Protein AF-A0A7S2GP69-F1 (afdb_monomer_lite)

Secondary structure (DSSP, 8-state):
-HHHHHHHHHHHHTT--EEEEEEEEEE---SS----HHHHTT--EEEEEEEEEEE-TTT--EEEEEEEHHHHHHHHHHHHHHHHHHHHH-PPPPSSSTT-TT----------B-----HHHHTT--EEEEEEEE-TTS-EEEEEEEEE-------S-SGGGTTSPPPPB--

Organism: NCBI:txid156173

Structure (mmCIF, N/CA/C/O backbone):
data_AF-A0A7S2GP69-F1
#
_entry.id   AF-A0A7S2GP69-F1
#
loop_
_atom_site.group_PDB
_atom_site.id
_atom_site.type_symbol
_atom_site.label_atom_id
_atom_site.label_alt_id
_atom_site.label_comp_id
_atom_site.label_asym_id
_atom_site.label_entity_id
_atom_site.label_seq_id
_atom_site.pdbx_PDB_ins_code
_atom_site.Cartn_x
_atom_site.Cartn_y
_atom_site.Cartn_z
_atom_site.occupancy
_atom_site.B_iso_or_equiv
_atom_site.auth_seq_id
_atom_site.auth_comp_id
_atom_site.auth_asym_id
_atom_site.auth_atom_id
_atom_site.pdbx_PDB_model_num
ATOM 1 N N . MET A 1 1 ? -2.781 10.794 -12.496 1.00 66.88 1 MET A N 1
ATOM 2 C CA . MET A 1 1 ? -1.532 10.177 -11.996 1.00 66.88 1 MET A CA 1
ATOM 3 C C . MET A 1 1 ? -0.609 9.792 -13.156 1.00 66.88 1 MET A C 1
ATOM 5 O O . MET A 1 1 ? -0.638 8.644 -13.587 1.00 66.88 1 MET A O 1
ATOM 9 N N . PRO A 1 2 ? 0.167 10.740 -13.709 1.00 86.56 2 PRO A N 1
ATOM 10 C CA . PRO A 1 2 ? 1.059 10.492 -14.850 1.00 86.56 2 PRO A CA 1
ATOM 11 C C . PRO A 1 2 ? 2.188 9.497 -14.533 1.00 86.56 2 PRO A C 1
ATOM 13 O O . PRO A 1 2 ? 2.445 8.612 -15.341 1.00 86.56 2 PRO A O 1
ATOM 16 N N . LEU A 1 3 ? 2.774 9.555 -13.332 1.00 89.75 3 LEU A N 1
ATOM 17 C CA . LEU A 1 3 ? 3.883 8.671 -12.943 1.00 89.75 3 LEU A CA 1
ATOM 18 C C . LEU A 1 3 ? 3.489 7.193 -12.839 1.00 89.75 3 LEU A C 1
ATOM 20 O O . LEU A 1 3 ? 4.293 6.320 -13.129 1.00 89.75 3 LEU A O 1
ATOM 24 N N . ILE A 1 4 ? 2.238 6.896 -12.470 1.00 91.75 4 ILE A N 1
ATOM 25 C CA . ILE A 1 4 ? 1.726 5.517 -12.467 1.00 91.75 4 ILE A CA 1
ATOM 26 C C . ILE A 1 4 ? 1.677 4.969 -13.897 1.00 91.75 4 ILE A C 1
ATOM 28 O O . ILE A 1 4 ? 2.069 3.831 -14.142 1.00 91.75 4 ILE A O 1
ATOM 32 N N . ARG A 1 5 ? 1.229 5.786 -14.862 1.00 92.44 5 ARG A N 1
ATOM 33 C CA . ARG A 1 5 ? 1.210 5.388 -16.279 1.00 92.44 5 ARG A CA 1
ATOM 34 C C . ARG A 1 5 ? 2.621 5.151 -16.803 1.00 92.44 5 ARG A C 1
ATOM 36 O O . ARG A 1 5 ? 2.838 4.164 -17.494 1.00 92.44 5 ARG A O 1
ATOM 43 N N . GLU A 1 6 ? 3.557 6.019 -16.440 1.00 93.06 6 GLU A N 1
ATOM 44 C CA . GLU A 1 6 ? 4.970 5.886 -16.792 1.00 93.06 6 GLU A CA 1
ATOM 45 C C . GLU A 1 6 ? 5.580 4.600 -16.212 1.00 93.06 6 GLU A C 1
ATOM 47 O O . GLU A 1 6 ? 6.149 3.800 -16.949 1.00 93.06 6 GLU A O 1
ATOM 52 N N . ALA A 1 7 ? 5.384 4.344 -14.915 1.00 92.50 7 ALA A N 1
ATOM 53 C CA . ALA A 1 7 ? 5.858 3.129 -14.253 1.00 92.50 7 ALA A CA 1
ATOM 54 C C . ALA A 1 7 ? 5.289 1.854 -14.897 1.00 92.50 7 ALA A C 1
ATOM 56 O O . ALA A 1 7 ? 6.026 0.897 -15.122 1.00 92.50 7 ALA A O 1
ATOM 57 N N . ASN A 1 8 ? 4.002 1.861 -15.262 1.00 93.50 8 ASN A N 1
ATOM 58 C CA . ASN A 1 8 ? 3.358 0.749 -15.966 1.00 93.50 8 ASN A CA 1
ATOM 59 C C . ASN A 1 8 ? 3.914 0.541 -17.381 1.00 93.50 8 ASN A C 1
ATOM 61 O O . ASN A 1 8 ? 4.082 -0.597 -17.814 1.00 93.50 8 ASN A O 1
ATOM 65 N N . GLN A 1 9 ? 4.221 1.620 -18.106 1.00 92.56 9 GLN A N 1
ATOM 66 C CA . GLN A 1 9 ? 4.854 1.528 -19.423 1.00 92.56 9 GLN A CA 1
ATOM 67 C C . GLN A 1 9 ? 6.264 0.939 -19.323 1.00 92.56 9 GLN A C 1
ATOM 69 O O . GLN A 1 9 ? 6.579 0.014 -20.069 1.00 92.56 9 GLN A O 1
ATOM 74 N N . MET A 1 10 ? 7.075 1.406 -18.368 1.00 91.62 10 MET A N 1
ATOM 75 C CA . MET A 1 10 ? 8.412 0.854 -18.118 1.00 91.62 10 MET A CA 1
ATOM 76 C C . MET A 1 10 ? 8.342 -0.625 -17.724 1.00 91.62 10 MET A C 1
ATOM 78 O O . MET A 1 10 ? 9.082 -1.436 -18.277 1.00 91.62 10 MET A O 1
ATOM 82 N N . ALA A 1 11 ? 7.415 -0.998 -16.833 1.00 90.62 11 ALA A N 1
ATOM 83 C CA . ALA A 1 11 ? 7.193 -2.392 -16.450 1.00 90.62 11 ALA A CA 1
ATOM 84 C C . ALA A 1 11 ? 6.851 -3.262 -17.667 1.00 90.62 11 ALA A C 1
ATOM 86 O O . ALA A 1 11 ? 7.468 -4.305 -17.871 1.00 90.62 11 ALA A O 1
ATOM 87 N N . SER A 1 12 ? 5.927 -2.801 -18.517 1.00 90.38 12 SER A N 1
ATOM 88 C CA . SER A 1 12 ? 5.532 -3.520 -19.729 1.00 90.38 12 SER A CA 1
ATOM 89 C C . SER A 1 12 ? 6.682 -3.679 -20.724 1.00 90.38 12 SER A C 1
ATOM 91 O O . SER A 1 12 ? 6.786 -4.729 -21.352 1.00 90.38 12 SER A O 1
ATOM 93 N N . GLN A 1 13 ? 7.528 -2.661 -20.892 1.00 89.50 13 GLN A N 1
ATOM 94 C CA . GLN A 1 13 ? 8.663 -2.705 -21.820 1.00 89.50 13 GLN A CA 1
ATOM 95 C C . GLN A 1 13 ? 9.778 -3.628 -21.323 1.00 89.50 13 GLN A C 1
ATOM 97 O O . GLN A 1 13 ? 10.338 -4.389 -22.103 1.00 89.50 13 GLN A O 1
ATOM 102 N N . LEU A 1 14 ? 10.033 -3.629 -20.015 1.00 86.62 14 LEU A N 1
ATOM 103 C CA . LEU A 1 14 ? 11.008 -4.508 -19.364 1.00 86.62 14 LEU A CA 1
ATOM 104 C C . LEU A 1 14 ? 10.482 -5.939 -19.144 1.00 86.62 14 LEU A C 1
ATOM 106 O O . LEU A 1 14 ? 11.132 -6.738 -18.469 1.00 86.6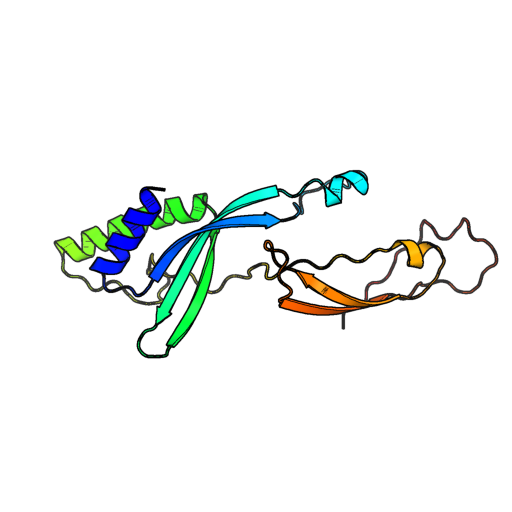2 14 LEU A O 1
ATOM 110 N N . GLY A 1 15 ? 9.293 -6.266 -19.665 1.00 85.38 15 GLY A N 1
ATOM 111 C CA . GLY A 1 15 ? 8.675 -7.586 -19.522 1.00 85.38 15 GLY A CA 1
ATOM 112 C C . GLY A 1 15 ? 8.312 -7.945 -18.078 1.00 85.38 15 GLY A C 1
ATOM 113 O O . GLY A 1 15 ? 8.202 -9.123 -17.738 1.00 85.38 15 GLY A O 1
ATOM 114 N N . ARG A 1 16 ? 8.143 -6.949 -17.202 1.00 85.12 16 ARG A N 1
ATOM 115 C CA . ARG A 1 16 ? 7.792 -7.150 -15.796 1.00 85.12 16 ARG A CA 1
ATOM 116 C C . ARG A 1 16 ? 6.284 -7.273 -15.647 1.00 85.12 16 ARG A C 1
ATOM 118 O O . ARG A 1 16 ? 5.526 -6.397 -16.049 1.00 85.12 16 ARG A O 1
ATOM 125 N N . SER A 1 17 ? 5.840 -8.353 -15.013 1.00 85.81 17 SER A N 1
ATOM 126 C CA . SER A 1 17 ? 4.417 -8.631 -14.777 1.00 85.81 17 SER A CA 1
ATOM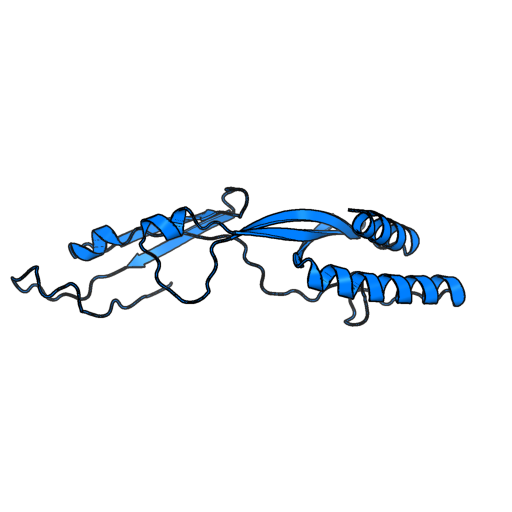 127 C C . SER A 1 17 ? 3.866 -7.894 -13.545 1.00 85.81 17 SER A C 1
ATOM 129 O O . SER A 1 17 ? 3.184 -8.491 -12.712 1.00 85.81 17 SER A O 1
ATOM 131 N N . VAL A 1 18 ? 4.207 -6.608 -13.404 1.00 89.38 18 VAL A N 1
ATOM 132 C CA . VAL A 1 18 ? 3.780 -5.740 -12.296 1.00 89.38 18 VAL A CA 1
ATOM 133 C C . VAL A 1 18 ? 2.939 -4.589 -12.839 1.00 89.38 18 VAL A C 1
ATOM 135 O O . VAL A 1 18 ? 3.347 -3.920 -13.786 1.00 89.38 18 VAL A O 1
ATOM 138 N N . THR A 1 19 ? 1.787 -4.336 -12.221 1.00 91.62 19 THR A N 1
ATOM 139 C CA . THR A 1 19 ? 0.916 -3.193 -12.515 1.00 91.62 19 THR A CA 1
ATOM 140 C C . THR A 1 19 ? 0.735 -2.318 -11.277 1.00 91.62 19 THR A C 1
ATOM 142 O O . THR A 1 19 ? 0.544 -2.805 -10.167 1.00 91.62 19 THR A O 1
ATOM 145 N N . PHE A 1 20 ? 0.791 -1.005 -11.462 1.00 93.06 20 PHE A N 1
ATOM 146 C CA . PHE A 1 20 ? 0.623 0.000 -10.421 1.00 93.06 20 PHE A CA 1
ATOM 147 C C . PHE A 1 20 ? -0.736 0.690 -10.559 1.00 93.06 20 PHE A C 1
ATOM 149 O O . PHE A 1 20 ? -1.121 1.115 -11.653 1.00 93.06 20 PHE A O 1
ATOM 156 N N . GLU A 1 21 ? -1.437 0.843 -9.438 1.00 92.75 21 GLU A N 1
ATOM 157 C CA . GLU A 1 21 ? -2.756 1.470 -9.339 1.00 92.75 21 GLU A CA 1
ATOM 158 C C . GLU A 1 21 ? -2.813 2.419 -8.131 1.00 92.75 21 GLU A C 1
ATOM 160 O O . GLU A 1 21 ? -2.260 2.107 -7.076 1.00 92.75 21 GLU A O 1
ATOM 165 N N . PRO A 1 22 ? -3.480 3.582 -8.230 1.00 91.19 22 PRO A N 1
ATOM 166 C CA . PRO A 1 22 ? -3.707 4.428 -7.065 1.00 91.19 22 PRO A CA 1
ATOM 167 C C . PRO A 1 22 ? -4.742 3.778 -6.136 1.00 91.19 22 PRO A C 1
ATOM 169 O O . PRO A 1 22 ? -5.793 3.324 -6.588 1.00 91.19 22 PRO A O 1
ATOM 172 N N . ALA A 1 23 ? -4.471 3.776 -4.835 1.00 88.38 23 ALA A N 1
ATOM 173 C CA . ALA A 1 23 ? -5.377 3.273 -3.813 1.00 88.38 23 ALA A CA 1
ATOM 174 C C . ALA A 1 23 ? -5.475 4.268 -2.654 1.00 88.38 23 ALA A C 1
ATOM 176 O O . ALA A 1 23 ? -4.467 4.776 -2.173 1.00 88.38 23 ALA A O 1
ATOM 177 N N . LEU A 1 24 ? -6.694 4.538 -2.195 1.00 86.31 24 LEU A N 1
ATOM 178 C CA . LEU A 1 24 ? -6.920 5.314 -0.979 1.00 86.31 24 LEU A CA 1
ATOM 179 C C . LEU A 1 24 ? -6.980 4.348 0.197 1.00 86.31 24 LEU A C 1
ATOM 181 O O . LEU A 1 24 ? -7.810 3.439 0.199 1.00 86.31 24 LEU A O 1
ATOM 185 N N . VAL A 1 25 ? -6.095 4.534 1.169 1.00 83.38 25 VAL A N 1
ATOM 186 C CA . VAL A 1 25 ? -6.044 3.720 2.382 1.00 83.38 25 VAL A CA 1
ATOM 187 C C . VAL A 1 25 ? -6.466 4.595 3.548 1.00 83.38 25 VAL A C 1
ATOM 189 O O . VAL A 1 25 ? -5.815 5.586 3.873 1.00 83.38 25 VAL A O 1
ATOM 192 N N . THR A 1 26 ? -7.585 4.234 4.166 1.00 78.69 26 THR A N 1
ATOM 193 C CA . THR A 1 26 ? -8.077 4.888 5.375 1.00 78.69 26 THR A CA 1
ATOM 194 C C . THR A 1 26 ? -7.584 4.141 6.598 1.00 78.69 26 THR A C 1
ATOM 196 O O . THR A 1 26 ? -7.844 2.943 6.724 1.00 78.69 26 THR A O 1
ATOM 199 N N . HIS A 1 27 ? -6.923 4.835 7.514 1.00 72.94 27 HIS A N 1
ATOM 200 C CA . HIS A 1 27 ? -6.510 4.256 8.786 1.00 72.94 27 HIS A CA 1
ATOM 201 C C . HIS A 1 27 ? -6.666 5.268 9.924 1.00 72.94 27 HIS A C 1
ATOM 203 O O . HIS A 1 27 ? -6.827 6.469 9.699 1.00 72.94 27 HIS A O 1
ATOM 209 N N . ILE A 1 28 ? -6.664 4.760 11.156 1.00 68.81 28 ILE A N 1
ATOM 210 C CA . ILE A 1 28 ? -6.682 5.601 12.353 1.00 68.81 28 ILE A CA 1
ATOM 211 C C . ILE A 1 28 ? -5.225 5.869 12.756 1.00 68.81 28 ILE A C 1
ATOM 213 O O . ILE A 1 28 ? -4.477 4.903 12.948 1.00 68.81 28 ILE A O 1
ATOM 217 N N . PRO A 1 29 ? -4.795 7.139 12.858 1.00 63.12 29 PRO A N 1
ATOM 218 C CA . PRO A 1 29 ? -3.430 7.489 13.235 1.00 63.12 29 PRO A CA 1
ATOM 219 C C . PRO A 1 29 ? -3.083 6.944 14.623 1.00 63.12 29 PRO A C 1
ATOM 221 O O . PRO A 1 29 ? -3.840 7.101 15.577 1.00 63.12 29 PRO A O 1
ATOM 224 N N . GLN A 1 30 ? -1.903 6.335 14.750 1.00 60.81 30 GLN A N 1
ATOM 225 C CA . GLN A 1 30 ? -1.382 5.828 16.030 1.00 60.81 30 GLN A CA 1
ATOM 226 C C . GLN A 1 30 ? -0.628 6.902 16.838 1.00 60.81 30 GLN A C 1
ATOM 228 O O . GLN A 1 30 ? -0.135 6.640 17.936 1.00 60.81 30 GLN A O 1
ATOM 233 N N . THR A 1 31 ? -0.489 8.115 16.298 1.00 53.53 31 THR A N 1
ATOM 234 C CA . THR A 1 31 ? 0.315 9.186 16.892 1.00 53.53 31 THR A CA 1
ATOM 235 C C . THR A 1 31 ? -0.410 9.895 18.037 1.00 53.53 31 THR A C 1
ATOM 237 O O . THR A 1 31 ? -1.199 10.805 17.822 1.00 53.53 31 THR A O 1
ATOM 240 N N . MET A 1 32 ? -0.050 9.470 19.252 1.00 48.09 32 MET A N 1
ATOM 241 C CA . MET A 1 32 ? 0.221 10.265 20.462 1.00 48.09 32 MET A CA 1
ATOM 242 C C . MET A 1 32 ? -0.762 11.390 20.814 1.00 48.09 32 MET A C 1
ATOM 244 O O . MET A 1 32 ? -0.541 12.569 20.553 1.00 48.09 32 MET A O 1
ATOM 248 N N . GLY A 1 33 ? -1.786 10.987 21.551 1.00 49.47 33 GLY A N 1
ATOM 249 C CA . GLY A 1 33 ? -2.770 11.813 22.236 1.00 49.47 33 GLY A CA 1
ATOM 250 C C . GLY A 1 33 ? -4.031 10.973 22.326 1.00 49.47 33 GLY A C 1
ATOM 251 O O . GLY A 1 33 ? -4.373 10.321 21.350 1.00 49.47 33 GLY A O 1
ATOM 252 N N . ILE A 1 34 ? -4.683 10.897 23.482 1.00 48.47 34 ILE A N 1
ATOM 253 C CA . ILE A 1 34 ? -6.031 10.329 23.557 1.00 48.47 34 ILE A CA 1
ATOM 254 C C . ILE A 1 34 ? -6.961 11.518 23.291 1.00 48.47 34 ILE A C 1
ATOM 256 O O . ILE A 1 34 ? -7.264 12.237 24.247 1.00 48.47 34 ILE A O 1
ATOM 260 N N . PRO A 1 35 ? -7.360 11.824 22.040 1.00 52.50 35 PRO A N 1
ATOM 261 C CA . PRO A 1 35 ? -8.490 12.711 21.850 1.00 52.50 35 PRO A CA 1
ATOM 262 C C . PRO A 1 35 ? -9.736 12.037 22.456 1.00 52.50 35 PRO A C 1
ATOM 264 O O . PRO A 1 35 ? -9.761 10.807 22.613 1.00 52.50 35 PRO A O 1
ATOM 267 N N . PRO A 1 36 ? -10.761 12.810 22.854 1.00 55.28 36 PRO A N 1
ATOM 268 C CA . PRO A 1 36 ? -12.016 12.260 23.357 1.00 55.28 36 PRO A CA 1
ATOM 269 C C . PRO A 1 36 ? -12.534 11.147 22.432 1.00 55.28 36 PRO A C 1
ATOM 271 O O . PRO A 1 36 ? -12.413 11.245 21.215 1.00 55.28 36 PRO A O 1
ATOM 274 N N . ILE A 1 37 ? -13.115 10.085 22.999 1.00 55.28 37 ILE A N 1
ATOM 275 C CA . ILE A 1 37 ? -13.546 8.857 22.291 1.00 55.28 37 ILE A CA 1
ATOM 276 C C . ILE A 1 37 ? -14.405 9.144 21.039 1.00 55.28 37 ILE A C 1
ATOM 278 O O . ILE A 1 37 ? -14.365 8.385 20.072 1.00 55.28 37 ILE A O 1
ATOM 282 N N . GLU A 1 38 ? -15.140 10.257 21.033 1.00 54.22 38 GLU A N 1
ATOM 283 C CA . GLU A 1 38 ? -15.971 10.716 19.912 1.00 54.22 38 GLU A CA 1
ATOM 284 C C . GLU A 1 38 ? -15.154 11.185 18.688 1.00 54.22 38 GLU A C 1
ATOM 286 O O . GLU A 1 38 ? -15.592 11.031 17.545 1.00 54.22 38 GLU A O 1
ATOM 291 N N . GLU A 1 39 ? -13.932 11.679 18.898 1.00 55.62 39 GLU A N 1
ATOM 292 C CA . GLU A 1 39 ? -13.016 12.100 17.832 1.00 55.62 39 GLU A CA 1
ATOM 293 C C . GLU A 1 39 ? -12.247 10.921 17.214 1.00 55.62 39 GLU A C 1
ATOM 295 O O . GLU A 1 39 ? -11.930 10.945 16.028 1.00 55.62 39 GLU A O 1
ATOM 300 N N . LEU A 1 40 ? -12.002 9.837 17.961 1.00 53.94 40 LEU A N 1
ATOM 301 C CA . LEU A 1 40 ? -11.254 8.670 17.458 1.00 53.94 40 LEU A CA 1
ATOM 302 C C . LEU A 1 40 ? -11.975 7.931 16.320 1.00 53.94 40 LEU A C 1
ATOM 304 O O . LEU A 1 40 ? -11.330 7.407 15.414 1.00 53.94 40 LEU A O 1
ATOM 308 N N . LEU A 1 41 ? -13.310 7.889 16.348 1.00 54.44 41 LEU A N 1
ATOM 309 C CA . LEU A 1 41 ? -14.111 7.250 15.297 1.00 54.44 41 LEU A CA 1
ATOM 310 C C . LEU A 1 41 ? -14.302 8.150 14.065 1.00 54.44 41 LEU A C 1
ATOM 312 O O . LEU A 1 41 ? -14.596 7.648 12.977 1.00 54.44 41 LEU A O 1
ATOM 316 N N . THR A 1 42 ? -14.124 9.465 14.224 1.00 57.97 42 THR A N 1
ATOM 317 C CA . THR A 1 42 ? -14.279 10.467 13.157 1.00 57.97 42 THR A CA 1
ATOM 318 C C . THR A 1 42 ? -12.949 10.868 12.512 1.00 57.97 42 THR A C 1
ATOM 320 O O . THR A 1 42 ? -12.940 11.243 11.340 1.00 57.97 42 THR A O 1
ATOM 323 N N . GLN A 1 43 ? -11.815 10.700 13.197 1.00 63.56 43 GLN A N 1
ATOM 324 C CA . GLN A 1 43 ? -10.464 10.936 12.671 1.00 63.56 43 GLN A CA 1
ATOM 325 C C . GLN A 1 43 ? -9.955 9.767 11.810 1.00 63.56 43 GLN A C 1
ATOM 327 O O . GLN A 1 43 ? -8.898 9.183 12.053 1.00 63.56 43 GLN A O 1
ATOM 332 N N . LYS A 1 44 ? -10.702 9.417 10.760 1.00 67.12 44 LYS A N 1
ATOM 333 C CA . LYS A 1 44 ? -10.171 8.548 9.705 1.00 67.12 44 LYS A CA 1
ATOM 334 C C . LYS A 1 44 ? -9.270 9.383 8.804 1.00 67.12 44 LYS A C 1
ATOM 336 O O . LYS A 1 44 ? -9.757 10.231 8.057 1.00 67.12 44 LYS A O 1
ATOM 341 N N . ILE A 1 45 ? -7.964 9.137 8.849 1.00 74.31 45 ILE A N 1
ATOM 342 C CA . ILE A 1 45 ? -7.041 9.737 7.887 1.00 74.31 45 ILE A CA 1
ATOM 343 C C . ILE A 1 45 ? -7.099 8.899 6.617 1.00 74.31 45 ILE A C 1
ATOM 345 O O . ILE A 1 45 ? -6.958 7.678 6.655 1.00 74.31 45 ILE A O 1
ATOM 349 N N . THR A 1 46 ? -7.349 9.563 5.491 1.00 80.25 46 THR A N 1
ATOM 350 C CA . THR A 1 46 ? -7.295 8.944 4.165 1.00 80.25 46 THR A CA 1
ATOM 351 C C . THR A 1 46 ? -5.981 9.329 3.513 1.00 80.25 46 THR A C 1
ATOM 353 O O . THR A 1 46 ? -5.768 10.503 3.214 1.00 80.25 46 THR A O 1
ATOM 356 N N . GLU A 1 47 ? -5.118 8.350 3.268 1.00 84.44 47 GLU A N 1
ATOM 357 C CA . GLU A 1 47 ? -3.839 8.565 2.598 1.00 84.44 47 GLU A CA 1
ATOM 358 C C . GLU A 1 47 ? -3.838 7.941 1.207 1.00 84.44 47 GLU A C 1
ATOM 360 O O . GLU A 1 47 ? -4.458 6.905 0.945 1.00 84.44 47 GLU A O 1
ATOM 365 N N . LEU A 1 48 ? -3.134 8.598 0.287 1.00 86.50 48 LEU A N 1
ATOM 366 C CA . LEU A 1 48 ? -2.925 8.086 -1.056 1.00 86.50 48 LEU A CA 1
ATOM 367 C C . LEU A 1 48 ? -1.739 7.125 -1.055 1.00 86.50 48 LEU A C 1
ATOM 369 O O . LEU A 1 48 ? -0.590 7.534 -0.885 1.00 86.50 48 LEU A O 1
ATOM 373 N N . HIS A 1 49 ? -2.020 5.858 -1.323 1.00 89.44 49 HIS A N 1
ATOM 374 C CA . HIS A 1 49 ? -1.025 4.826 -1.559 1.00 89.44 49 HIS A CA 1
ATOM 375 C C . HIS A 1 49 ? -1.032 4.404 -3.032 1.00 89.44 49 HIS A C 1
ATOM 377 O O . HIS A 1 49 ? -1.988 4.620 -3.780 1.00 89.44 49 HIS A O 1
ATOM 383 N N . VAL A 1 50 ? 0.049 3.765 -3.457 1.00 90.19 50 VAL A N 1
ATOM 384 C CA . VAL A 1 50 ? 0.140 3.078 -4.742 1.00 90.19 50 VAL A CA 1
ATOM 385 C C . VAL A 1 50 ? 0.129 1.585 -4.470 1.00 90.19 50 VAL A C 1
ATOM 387 O O . VAL A 1 50 ? 1.009 1.062 -3.791 1.00 90.19 50 VAL A O 1
ATOM 390 N N . ARG A 1 51 ? -0.882 0.898 -4.990 1.00 90.88 51 ARG A N 1
ATOM 391 C CA . ARG A 1 51 ? -0.963 -0.557 -4.973 1.00 90.88 51 ARG A CA 1
ATOM 392 C C . ARG A 1 51 ? -0.156 -1.096 -6.145 1.00 90.88 51 ARG A C 1
ATOM 394 O O . ARG A 1 51 ? -0.425 -0.747 -7.291 1.00 90.88 51 ARG A O 1
ATOM 401 N N . ALA A 1 52 ? 0.812 -1.947 -5.855 1.00 89.88 52 ALA A N 1
ATOM 402 C CA . ALA A 1 52 ? 1.535 -2.715 -6.852 1.00 89.88 52 ALA A CA 1
ATOM 403 C C . ALA A 1 52 ? 0.974 -4.137 -6.878 1.00 89.88 52 ALA A C 1
ATOM 405 O O . ALA A 1 52 ? 0.820 -4.772 -5.838 1.00 89.88 52 ALA A O 1
ATOM 406 N N . LEU A 1 53 ? 0.649 -4.615 -8.070 1.00 89.75 53 LEU A N 1
ATOM 407 C CA . LEU A 1 53 ? 0.035 -5.904 -8.344 1.00 89.75 53 LEU A CA 1
ATOM 408 C C . LEU A 1 53 ? 1.008 -6.717 -9.191 1.00 89.75 53 LEU A C 1
ATOM 410 O O . LEU A 1 53 ? 1.201 -6.434 -10.368 1.00 89.75 53 LEU A O 1
ATOM 414 N N . LEU A 1 54 ? 1.620 -7.729 -8.592 1.00 87.94 54 LEU A N 1
ATOM 415 C CA . LEU A 1 54 ? 2.408 -8.729 -9.295 1.00 87.94 54 LEU A CA 1
ATOM 416 C C . LEU A 1 54 ? 1.489 -9.887 -9.679 1.00 87.94 54 LEU A C 1
ATOM 418 O O . LEU A 1 54 ? 0.958 -10.583 -8.811 1.00 87.94 54 LEU A O 1
ATOM 422 N N . GLN A 1 55 ? 1.338 -10.112 -10.979 1.00 84.75 55 GLN A N 1
ATOM 423 C CA . GLN A 1 55 ? 0.608 -11.254 -11.515 1.00 84.75 55 GLN A CA 1
ATOM 424 C C . GLN A 1 55 ? 1.591 -12.129 -12.278 1.00 84.75 55 GLN A C 1
ATOM 426 O O . GLN A 1 55 ? 2.006 -11.772 -13.375 1.00 84.75 55 GLN A O 1
ATOM 431 N N . ASN A 1 56 ? 1.973 -13.279 -11.725 1.00 80.62 56 ASN A N 1
ATOM 432 C CA . ASN A 1 56 ? 2.840 -14.198 -12.452 1.00 80.62 56 ASN A CA 1
ATOM 433 C C . ASN A 1 56 ? 1.995 -15.030 -13.437 1.00 80.62 56 ASN A C 1
ATOM 435 O O . ASN A 1 56 ? 1.214 -15.875 -12.992 1.00 80.62 56 ASN A O 1
ATOM 439 N N . PRO A 1 57 ? 2.144 -14.855 -14.764 1.00 75.12 57 PRO A N 1
ATOM 440 C CA . PRO A 1 57 ? 1.331 -15.581 -15.739 1.00 75.12 57 PRO A CA 1
ATOM 441 C C . PRO A 1 57 ? 1.630 -17.087 -15.763 1.00 75.12 57 PRO A C 1
ATOM 443 O O . PRO A 1 57 ? 0.799 -17.862 -16.226 1.00 75.12 57 PRO A O 1
ATOM 446 N N . ARG A 1 58 ? 2.796 -17.524 -15.262 1.00 78.12 58 ARG A N 1
ATOM 447 C CA . ARG A 1 58 ? 3.213 -18.933 -15.286 1.00 78.12 58 ARG A CA 1
ATOM 448 C C . ARG A 1 58 ? 2.704 -19.725 -14.084 1.00 78.12 58 ARG A C 1
ATOM 450 O O . ARG A 1 58 ? 2.334 -20.882 -14.235 1.00 78.12 58 ARG A O 1
ATOM 457 N N . THR A 1 59 ? 2.735 -19.131 -12.892 1.00 78.75 59 THR A N 1
ATOM 458 C CA . THR A 1 59 ? 2.328 -19.803 -11.642 1.00 78.75 59 THR A CA 1
ATOM 459 C C . THR A 1 59 ? 0.921 -19.425 -11.192 1.00 78.75 59 THR A C 1
ATOM 461 O O . THR A 1 59 ? 0.405 -20.025 -10.256 1.00 78.75 59 THR A O 1
ATOM 464 N N . ASN A 1 60 ? 0.303 -18.435 -11.844 1.00 81.00 60 ASN A N 1
ATOM 465 C CA . ASN A 1 60 ? -0.958 -17.816 -11.437 1.00 81.00 60 ASN A CA 1
ATOM 466 C C . ASN A 1 60 ? -0.933 -17.256 -9.998 1.00 81.00 60 ASN A C 1
ATOM 468 O O . ASN A 1 60 ? -1.979 -16.982 -9.411 1.00 81.00 60 ASN A O 1
ATOM 472 N N . GLU A 1 61 ? 0.263 -17.073 -9.427 1.00 81.56 61 GLU A N 1
ATOM 473 C CA . GLU A 1 61 ? 0.428 -16.394 -8.150 1.00 81.56 61 GLU A CA 1
ATOM 474 C C . GLU A 1 61 ? 0.142 -14.909 -8.333 1.00 81.56 61 GLU A C 1
ATOM 476 O O . GLU A 1 61 ? 0.756 -14.231 -9.166 1.00 81.56 61 GLU A O 1
ATOM 481 N N . ARG A 1 62 ? -0.771 -14.411 -7.504 1.00 83.19 62 ARG A N 1
ATOM 482 C CA . ARG A 1 62 ? -1.064 -12.994 -7.369 1.00 83.19 62 ARG A CA 1
ATOM 483 C C . ARG A 1 62 ? -0.508 -12.513 -6.043 1.00 83.19 62 ARG A C 1
ATOM 485 O O . ARG A 1 62 ? -0.831 -13.073 -4.998 1.00 83.19 62 ARG A O 1
ATOM 492 N N . ARG A 1 63 ? 0.319 -11.475 -6.089 1.00 83.38 63 ARG A N 1
ATOM 493 C CA . ARG A 1 63 ? 0.789 -10.769 -4.897 1.00 83.38 63 ARG A CA 1
ATOM 494 C C . ARG A 1 63 ? 0.536 -9.294 -5.070 1.00 83.38 63 ARG A C 1
ATOM 496 O O . ARG A 1 63 ? 0.759 -8.752 -6.148 1.00 83.38 63 ARG A O 1
ATOM 503 N N . ASP A 1 64 ? 0.105 -8.650 -4.007 1.00 86.38 64 ASP A N 1
ATOM 504 C CA . ASP A 1 64 ? -0.067 -7.216 -3.986 1.00 86.38 64 ASP A CA 1
ATOM 505 C C . ASP A 1 64 ? 0.481 -6.609 -2.709 1.00 86.38 64 ASP A C 1
ATOM 507 O O . ASP A 1 64 ? 0.528 -7.238 -1.654 1.00 86.38 64 ASP A O 1
ATOM 511 N N . TRP A 1 65 ? 0.958 -5.382 -2.843 1.00 87.44 65 TRP A N 1
ATOM 512 C CA . TRP A 1 65 ? 1.480 -4.603 -1.737 1.00 87.44 65 TRP A CA 1
ATOM 513 C C . TRP A 1 65 ? 1.210 -3.126 -1.975 1.00 87.44 65 TRP A C 1
ATOM 515 O O . TRP A 1 65 ? 0.924 -2.689 -3.094 1.00 87.44 65 TRP A O 1
ATOM 525 N N . TYR A 1 66 ? 1.299 -2.352 -0.902 1.00 87.94 66 TYR A N 1
ATOM 526 C CA . TYR A 1 66 ? 1.017 -0.925 -0.918 1.00 87.94 66 TYR A CA 1
ATOM 527 C C . TYR A 1 66 ? 2.291 -0.144 -0.625 1.00 87.94 66 TYR A C 1
ATOM 529 O O . TYR A 1 66 ? 3.042 -0.459 0.300 1.00 87.94 66 TYR A O 1
ATOM 537 N N . TRP A 1 67 ? 2.516 0.902 -1.407 1.00 88.94 67 TRP A N 1
ATOM 538 C CA . TRP A 1 67 ? 3.581 1.868 -1.202 1.00 88.94 67 TRP A CA 1
ATOM 539 C C . TRP A 1 67 ? 2.987 3.225 -0.851 1.00 88.94 67 TRP A C 1
ATOM 541 O O . TRP A 1 67 ? 2.031 3.673 -1.483 1.00 88.94 67 TRP A O 1
ATOM 551 N N . GLY A 1 68 ? 3.576 3.895 0.138 1.00 88.12 68 GLY A N 1
ATOM 552 C CA . GLY A 1 68 ? 3.299 5.310 0.367 1.00 88.12 68 GLY A CA 1
ATOM 553 C C . GLY A 1 68 ? 3.746 6.142 -0.837 1.00 88.12 68 GLY A C 1
ATOM 554 O O . GLY A 1 68 ? 4.663 5.742 -1.563 1.00 88.12 68 GLY A O 1
ATOM 555 N N . ALA A 1 69 ? 3.113 7.297 -1.045 1.00 87.69 69 ALA A N 1
ATOM 556 C CA . ALA A 1 69 ? 3.411 8.171 -2.179 1.00 87.69 69 ALA A CA 1
ATOM 557 C C . ALA A 1 69 ? 4.910 8.525 -2.268 1.00 87.69 69 ALA A C 1
ATOM 559 O O . ALA A 1 69 ? 5.512 8.340 -3.322 1.00 87.69 69 ALA A O 1
ATOM 560 N N . GLU A 1 70 ? 5.529 8.914 -1.150 1.00 88.81 70 GLU A N 1
ATOM 561 C CA . GLU A 1 70 ? 6.961 9.253 -1.071 1.00 88.81 70 GLU A CA 1
ATOM 562 C C . GLU A 1 70 ? 7.869 8.099 -1.511 1.00 88.81 70 GLU A C 1
ATOM 564 O O . GLU A 1 70 ? 8.767 8.273 -2.333 1.00 88.81 70 GLU A O 1
ATOM 569 N N . PHE A 1 71 ? 7.586 6.888 -1.023 1.00 88.31 71 PHE A N 1
ATOM 570 C CA . PHE A 1 71 ? 8.350 5.699 -1.397 1.00 88.31 71 PHE A CA 1
ATOM 571 C C . PHE A 1 71 ? 8.182 5.359 -2.882 1.00 88.31 71 PHE A C 1
ATOM 573 O O . PHE A 1 71 ? 9.129 4.920 -3.532 1.00 88.31 71 PHE A O 1
ATOM 580 N N . PHE A 1 72 ? 6.988 5.571 -3.440 1.00 90.94 72 PHE A N 1
ATOM 581 C CA . PHE A 1 72 ? 6.754 5.380 -4.867 1.00 90.94 72 PHE A CA 1
ATOM 582 C C . PHE A 1 72 ? 7.527 6.399 -5.713 1.00 90.94 72 PHE A C 1
ATOM 584 O O . PHE A 1 72 ? 8.129 6.004 -6.708 1.00 90.94 72 PHE A O 1
ATOM 591 N N . TYR A 1 73 ? 7.561 7.678 -5.326 1.00 90.94 73 TYR A N 1
ATOM 592 C CA . TYR A 1 73 ? 8.314 8.701 -6.062 1.00 90.94 73 TYR A CA 1
ATOM 593 C C . TYR A 1 73 ? 9.811 8.381 -6.128 1.00 90.94 73 TYR A C 1
ATOM 595 O O . TYR A 1 73 ? 10.402 8.456 -7.207 1.00 90.94 73 TYR A O 1
ATOM 603 N N . ASP A 1 74 ? 10.396 7.957 -5.008 1.00 91.06 74 ASP A N 1
ATOM 604 C CA . ASP A 1 74 ? 11.788 7.500 -4.940 1.00 91.06 74 ASP A CA 1
ATOM 605 C C . ASP A 1 74 ? 12.032 6.297 -5.871 1.00 91.06 74 ASP A C 1
ATOM 607 O O . ASP A 1 74 ? 12.925 6.300 -6.724 1.00 91.06 74 ASP A O 1
ATOM 611 N N . ARG A 1 75 ? 11.144 5.294 -5.815 1.00 90.06 75 ARG A N 1
ATOM 612 C CA . ARG A 1 75 ? 11.228 4.103 -6.673 1.00 90.06 75 ARG A CA 1
ATOM 613 C C . ARG A 1 75 ? 11.082 4.416 -8.154 1.00 90.06 75 ARG A C 1
ATOM 615 O O . ARG A 1 75 ? 11.788 3.807 -8.949 1.00 90.06 75 ARG A O 1
ATOM 622 N N . VAL A 1 76 ? 10.244 5.374 -8.545 1.00 92.06 76 VAL A N 1
ATOM 623 C CA . VAL A 1 76 ? 10.139 5.816 -9.947 1.00 92.06 76 VAL A CA 1
ATOM 624 C C . VAL A 1 76 ? 11.474 6.354 -10.466 1.00 92.06 76 VAL A C 1
ATOM 626 O O . VAL A 1 76 ? 11.823 6.084 -11.615 1.00 92.06 76 VAL A O 1
ATOM 629 N N . GLY A 1 77 ? 12.259 7.035 -9.627 1.00 91.06 77 GLY A N 1
ATOM 630 C CA . GLY A 1 77 ? 13.629 7.422 -9.970 1.00 91.06 77 GLY A CA 1
ATOM 631 C C . GLY A 1 77 ? 14.495 6.212 -10.335 1.00 91.06 77 GLY A C 1
ATOM 632 O O . GLY A 1 77 ? 15.119 6.190 -11.395 1.00 91.06 77 GLY A O 1
ATOM 633 N N . HIS A 1 78 ? 14.460 5.163 -9.513 1.00 90.75 78 HIS A N 1
ATOM 634 C CA . HIS A 1 78 ? 15.188 3.919 -9.778 1.00 90.75 78 HIS A CA 1
ATOM 635 C C . HIS A 1 78 ? 14.663 3.146 -10.995 1.00 90.75 78 HIS A C 1
ATOM 637 O O . HIS A 1 78 ? 15.456 2.575 -11.742 1.00 90.75 78 HIS A O 1
ATOM 643 N N . LEU A 1 79 ? 13.348 3.153 -11.229 1.00 90.81 79 LEU A N 1
ATOM 644 C CA . LEU A 1 79 ? 12.734 2.541 -12.410 1.00 90.81 79 LEU A CA 1
ATOM 645 C C . LEU A 1 79 ? 13.261 3.173 -13.701 1.00 90.81 79 LEU A C 1
ATOM 647 O O . LEU A 1 79 ? 13.607 2.453 -14.634 1.00 90.81 79 LEU A O 1
ATOM 651 N N . ARG A 1 80 ? 13.377 4.506 -13.733 1.00 92.44 80 ARG A N 1
ATOM 652 C CA . ARG A 1 80 ? 13.925 5.240 -14.883 1.00 92.44 80 ARG A CA 1
ATOM 653 C C . ARG A 1 80 ? 15.381 4.884 -15.150 1.00 92.44 80 ARG A C 1
ATOM 655 O O . ARG A 1 80 ? 15.738 4.679 -16.305 1.00 92.44 80 ARG A O 1
ATOM 662 N N . LEU A 1 81 ? 16.198 4.783 -14.100 1.00 90.56 81 LEU A N 1
ATOM 663 C CA . LEU A 1 81 ? 17.605 4.390 -14.228 1.00 90.56 81 LEU A CA 1
ATOM 664 C C . LEU A 1 81 ? 17.733 2.970 -14.789 1.00 90.56 81 LEU A C 1
ATOM 666 O O . LEU A 1 81 ? 18.430 2.768 -15.775 1.00 90.56 81 LEU A O 1
ATOM 670 N N . ALA A 1 82 ? 16.987 2.009 -14.236 1.00 87.75 82 ALA A N 1
ATOM 671 C CA . ALA A 1 82 ? 17.002 0.630 -14.723 1.00 87.75 82 ALA A CA 1
ATOM 672 C C . ALA A 1 82 ? 16.498 0.512 -16.170 1.00 87.75 82 ALA A C 1
ATOM 674 O O . ALA A 1 82 ? 17.036 -0.258 -16.962 1.00 87.75 82 ALA A O 1
ATOM 675 N N . TRP A 1 83 ? 15.475 1.291 -16.528 1.00 89.56 83 TRP A N 1
ATOM 676 C CA . TRP A 1 83 ? 14.972 1.353 -17.895 1.00 89.56 83 TRP A CA 1
ATOM 677 C C . TRP A 1 83 ? 15.998 1.950 -18.863 1.00 89.56 83 TRP A C 1
ATOM 679 O O . TRP A 1 83 ? 16.204 1.406 -19.945 1.00 89.56 83 TRP A O 1
ATOM 689 N N . GLN A 1 84 ? 16.679 3.028 -18.466 1.00 90.31 84 GLN A N 1
ATOM 690 C CA . GLN A 1 84 ? 17.747 3.638 -19.252 1.00 90.31 84 GLN A CA 1
ATOM 691 C C . GLN A 1 84 ? 18.922 2.672 -19.450 1.00 90.31 84 GLN A C 1
ATOM 693 O O . GLN A 1 84 ? 19.416 2.545 -20.570 1.00 90.31 84 GLN A O 1
ATOM 698 N N . ASP A 1 85 ? 19.344 1.971 -18.398 1.00 87.81 85 ASP A N 1
ATOM 699 C CA . ASP A 1 85 ? 20.432 0.994 -18.475 1.00 87.81 85 ASP A CA 1
ATOM 700 C C . ASP A 1 85 ? 20.083 -0.170 -19.404 1.00 87.81 85 ASP A C 1
ATOM 702 O O . ASP A 1 85 ? 20.903 -0.549 -20.241 1.00 87.81 85 ASP A O 1
ATOM 706 N N . TRP A 1 86 ? 18.854 -0.688 -19.321 1.00 88.00 86 TRP A N 1
ATOM 707 C CA . TRP A 1 86 ? 18.354 -1.697 -20.254 1.00 88.00 86 TRP A CA 1
ATOM 708 C C . TRP A 1 86 ? 18.314 -1.177 -21.694 1.00 88.00 86 TRP A C 1
ATOM 710 O O . TRP A 1 86 ? 18.733 -1.872 -22.612 1.00 88.00 86 TRP A O 1
ATOM 720 N N . MET A 1 87 ? 17.862 0.058 -21.907 1.00 87.56 87 MET A N 1
ATOM 721 C CA . MET A 1 87 ? 17.741 0.633 -23.247 1.00 87.56 87 MET A CA 1
ATOM 722 C C . MET A 1 87 ? 19.108 0.919 -23.898 1.00 87.56 87 MET A C 1
ATOM 724 O O . MET A 1 87 ? 19.228 0.852 -25.118 1.00 87.56 87 MET A O 1
ATOM 728 N N . LEU A 1 88 ? 20.134 1.248 -23.104 1.00 89.44 88 LEU A N 1
ATOM 729 C CA . LEU A 1 88 ? 21.486 1.550 -23.592 1.00 89.44 88 LEU A CA 1
ATOM 730 C C . LEU A 1 88 ? 22.375 0.311 -23.734 1.00 89.44 88 LEU A C 1
ATOM 732 O O . LEU A 1 88 ? 23.192 0.252 -24.650 1.00 89.44 88 LEU A O 1
ATOM 736 N N . HIS A 1 89 ? 22.250 -0.646 -22.815 1.00 83.81 89 HIS A N 1
ATOM 737 C CA . HIS A 1 89 ? 23.195 -1.757 -22.679 1.00 83.81 89 HIS A CA 1
ATOM 738 C C . HIS A 1 89 ? 22.545 -3.139 -22.847 1.00 83.81 89 HIS A C 1
ATOM 740 O O . HIS A 1 89 ? 23.244 -4.141 -22.720 1.00 83.81 89 HIS A O 1
ATOM 746 N N . GLU A 1 90 ? 21.227 -3.211 -23.076 1.00 79.75 90 GLU A N 1
ATOM 747 C CA . GLU A 1 90 ? 20.431 -4.454 -23.122 1.00 79.75 90 GLU A CA 1
ATOM 748 C C . GLU A 1 90 ? 20.621 -5.351 -21.884 1.00 79.75 90 GLU A C 1
ATOM 750 O O . GLU A 1 90 ? 20.425 -6.568 -21.921 1.00 79.75 90 GLU A O 1
ATOM 755 N N . VAL A 1 91 ? 20.994 -4.750 -20.750 1.00 76.62 91 VAL A N 1
ATOM 756 C CA . VAL A 1 91 ? 21.238 -5.478 -19.505 1.00 76.62 91 VAL A CA 1
ATOM 757 C C . VAL A 1 91 ? 19.906 -5.943 -18.933 1.00 76.62 91 VAL A C 1
ATOM 759 O O . VAL A 1 91 ? 19.010 -5.144 -18.654 1.00 76.62 91 VAL A O 1
ATOM 762 N N . ALA A 1 92 ? 19.781 -7.252 -18.730 1.00 73.69 92 ALA A N 1
ATOM 763 C CA . ALA A 1 92 ? 18.653 -7.815 -18.011 1.00 73.69 92 ALA A CA 1
ATOM 764 C C . ALA A 1 92 ? 18.662 -7.290 -16.570 1.00 73.69 92 ALA A C 1
ATOM 766 O O . ALA A 1 92 ? 19.613 -7.507 -15.824 1.00 73.69 92 ALA A O 1
ATOM 767 N N . VAL A 1 93 ? 17.594 -6.596 -16.178 1.00 73.44 93 VAL A N 1
ATOM 768 C CA . VAL A 1 93 ? 17.402 -6.179 -14.787 1.00 73.44 93 VAL A CA 1
ATOM 769 C C . VAL A 1 93 ? 17.233 -7.442 -13.939 1.00 73.44 93 VAL A C 1
ATOM 771 O O . VAL A 1 93 ? 16.443 -8.318 -14.306 1.00 73.44 93 VAL A O 1
ATOM 774 N N . ASP A 1 94 ? 17.927 -7.526 -12.806 1.00 74.44 94 ASP A N 1
ATOM 775 C CA . ASP A 1 94 ? 17.778 -8.641 -11.868 1.00 74.44 94 ASP A CA 1
ATOM 776 C C . ASP A 1 94 ? 16.325 -8.757 -11.381 1.00 74.44 94 ASP A C 1
ATOM 778 O O . ASP A 1 94 ? 15.629 -7.758 -11.178 1.00 74.44 94 ASP A O 1
ATOM 782 N N . MET A 1 95 ? 15.828 -9.985 -11.229 1.00 75.12 95 MET A N 1
ATOM 783 C CA . MET A 1 95 ? 14.477 -10.243 -10.724 1.00 75.12 95 MET A CA 1
ATOM 784 C C . MET A 1 95 ? 14.517 -10.583 -9.239 1.00 75.12 95 MET A C 1
ATOM 786 O O . MET A 1 95 ? 15.293 -11.440 -8.823 1.00 75.12 95 MET A O 1
ATOM 790 N N . HIS A 1 96 ? 13.622 -9.974 -8.457 1.00 69.12 96 HIS A N 1
ATOM 791 C CA . HIS A 1 96 ? 13.430 -10.296 -7.034 1.00 69.12 96 HIS A CA 1
ATOM 792 C C . HIS A 1 96 ? 14.685 -10.109 -6.161 1.00 69.12 96 HIS A C 1
ATOM 794 O O . HIS A 1 96 ? 14.803 -10.702 -5.088 1.00 69.12 96 HIS A O 1
ATOM 800 N N . SER A 1 97 ? 15.620 -9.278 -6.615 1.00 74.81 97 SER A N 1
ATOM 801 C CA . SER A 1 97 ? 16.778 -8.838 -5.847 1.00 74.81 97 SER A CA 1
ATOM 802 C C . SER A 1 97 ? 16.461 -7.535 -5.109 1.00 74.81 97 SER A C 1
ATOM 804 O O . SER A 1 97 ? 15.500 -6.830 -5.415 1.00 74.81 97 SER A O 1
ATOM 806 N N . SER A 1 98 ? 17.302 -7.161 -4.146 1.00 72.88 98 SER A N 1
ATOM 807 C CA . SER A 1 98 ? 17.235 -5.832 -3.522 1.00 72.88 98 SER A CA 1
ATOM 808 C C . SER A 1 98 ? 17.480 -4.688 -4.516 1.00 72.88 98 SER A C 1
ATOM 810 O O . SER A 1 98 ? 17.038 -3.566 -4.262 1.00 72.88 98 SER A O 1
ATOM 812 N N . SER A 1 99 ? 18.169 -4.973 -5.626 1.00 76.25 99 SER A N 1
ATOM 813 C CA . SER A 1 99 ? 18.417 -4.047 -6.731 1.00 76.25 99 SER A CA 1
ATOM 814 C C . SER A 1 99 ? 17.228 -3.902 -7.683 1.00 76.25 99 SER A C 1
ATOM 816 O O . SER A 1 99 ? 17.209 -2.940 -8.444 1.00 76.25 99 SER A O 1
ATOM 818 N N . ASP A 1 100 ? 16.236 -4.800 -7.638 1.00 83.62 100 ASP A N 1
ATOM 819 C CA . ASP A 1 100 ? 15.060 -4.750 -8.507 1.00 83.62 100 ASP A CA 1
ATOM 820 C C . ASP A 1 100 ? 14.139 -3.585 -8.092 1.00 83.62 100 ASP A C 1
ATOM 822 O O . ASP A 1 100 ? 13.538 -3.613 -7.012 1.00 83.62 100 ASP A O 1
ATOM 826 N N . PRO A 1 101 ? 13.986 -2.542 -8.926 1.00 84.81 101 PRO A N 1
ATOM 827 C CA . PRO A 1 101 ? 13.150 -1.396 -8.589 1.00 84.81 101 PRO A CA 1
ATOM 828 C C . PRO A 1 101 ? 11.646 -1.703 -8.667 1.00 84.81 101 PRO A C 1
ATOM 830 O O . PRO A 1 101 ? 10.851 -0.942 -8.113 1.00 84.81 101 PRO A O 1
ATOM 833 N N . PHE A 1 102 ? 11.246 -2.805 -9.314 1.00 84.88 102 PHE A N 1
ATOM 834 C CA . PHE A 1 102 ? 9.848 -3.240 -9.433 1.00 84.88 102 PHE A CA 1
ATOM 835 C C . PHE A 1 102 ? 9.393 -4.108 -8.262 1.00 84.88 102 PHE A C 1
ATOM 837 O O . PHE A 1 102 ? 8.195 -4.346 -8.104 1.00 84.88 102 PHE A O 1
ATOM 844 N N . TRP A 1 103 ? 10.331 -4.602 -7.456 1.00 83.06 103 TRP A N 1
ATOM 845 C CA . TRP A 1 103 ? 10.054 -5.520 -6.366 1.00 83.06 103 TRP A CA 1
ATOM 846 C C . TRP A 1 103 ? 10.370 -4.882 -5.015 1.00 83.06 103 TRP A C 1
ATOM 848 O O . TRP A 1 103 ? 11.325 -4.127 -4.847 1.00 83.06 103 TRP A O 1
ATOM 858 N N . SER A 1 104 ? 9.560 -5.215 -4.015 1.00 78.50 104 SER A N 1
ATOM 859 C CA . SER A 1 104 ? 9.874 -4.917 -2.623 1.00 78.50 104 SER A CA 1
ATOM 860 C C . SER A 1 104 ? 9.860 -6.194 -1.805 1.00 78.50 104 SER A C 1
ATOM 862 O O . SER A 1 104 ? 8.936 -6.999 -1.927 1.00 78.50 104 SER A O 1
ATOM 864 N N . ALA A 1 105 ? 10.857 -6.338 -0.930 1.00 77.44 105 ALA A N 1
ATOM 865 C CA . ALA A 1 105 ? 10.866 -7.389 0.075 1.00 77.44 105 ALA A CA 1
ATOM 866 C C . ALA A 1 105 ? 9.558 -7.372 0.883 1.00 77.44 105 ALA A C 1
ATOM 868 O O . ALA A 1 105 ? 9.018 -6.286 1.126 1.00 77.44 105 ALA A O 1
ATOM 869 N N . PRO A 1 106 ? 9.044 -8.543 1.300 1.00 74.81 106 PRO A N 1
ATOM 870 C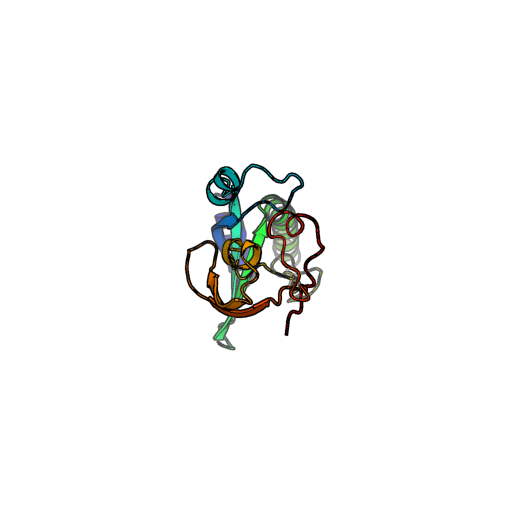 CA . PRO A 1 106 ? 7.825 -8.615 2.089 1.00 74.81 106 PRO A CA 1
ATOM 871 C C . PRO A 1 106 ? 8.005 -7.798 3.370 1.00 74.81 106 PRO A C 1
ATOM 873 O O . PRO A 1 106 ? 8.865 -8.089 4.201 1.00 74.81 106 PRO A O 1
ATOM 876 N N . ARG A 1 107 ? 7.208 -6.737 3.497 1.00 72.44 107 ARG A N 1
ATOM 877 C CA . ARG A 1 107 ? 7.125 -5.902 4.695 1.00 72.44 107 ARG A CA 1
ATOM 878 C C . ARG A 1 107 ? 5.827 -6.223 5.412 1.00 72.44 107 ARG A C 1
ATOM 880 O O . ARG A 1 107 ? 4.850 -6.623 4.784 1.00 72.44 107 ARG A O 1
ATOM 887 N N . SER A 1 108 ? 5.817 -6.033 6.726 1.00 76.12 108 SER A N 1
ATOM 888 C CA . SER A 1 108 ? 4.584 -6.091 7.503 1.00 76.12 108 SER A CA 1
ATOM 889 C C . SER A 1 108 ? 3.601 -5.064 6.947 1.00 76.12 108 SER A C 1
ATOM 891 O O . SER A 1 108 ? 3.899 -3.868 6.939 1.00 76.12 108 SER A O 1
ATOM 893 N N . GLN A 1 109 ? 2.450 -5.532 6.483 1.00 74.19 109 GLN A N 1
ATOM 894 C CA . GLN A 1 109 ? 1.373 -4.683 6.003 1.00 74.19 109 GLN A CA 1
ATOM 895 C C . GLN A 1 109 ? 0.192 -4.793 6.964 1.00 74.19 109 GLN A C 1
ATOM 897 O O . GLN A 1 109 ? -0.126 -5.882 7.441 1.00 74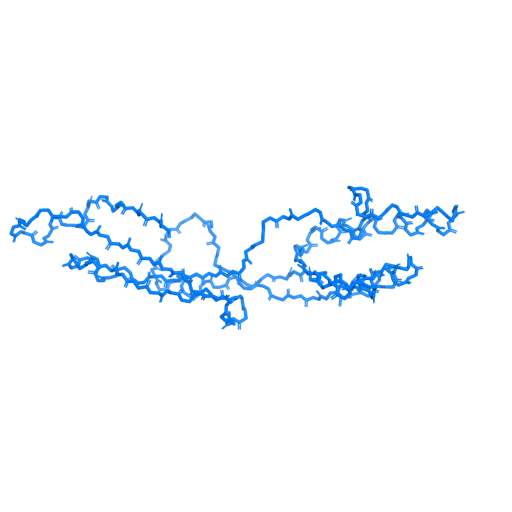.19 109 GLN A O 1
ATOM 902 N N . LEU A 1 110 ? -0.458 -3.665 7.244 1.00 75.75 110 LEU A N 1
ATOM 903 C CA . LEU A 1 110 ? -1.713 -3.658 7.983 1.00 75.75 110 LEU A CA 1
ATOM 904 C C . LEU A 1 110 ? -2.801 -4.300 7.107 1.00 75.75 110 LEU A C 1
ATOM 906 O O . LEU A 1 110 ? -3.123 -3.768 6.047 1.00 75.75 110 LEU A O 1
ATOM 910 N N . ILE A 1 111 ? -3.321 -5.451 7.538 1.00 79.44 111 ILE A N 1
ATOM 911 C CA . ILE A 1 111 ? -4.377 -6.205 6.830 1.00 79.44 111 ILE A CA 1
ATOM 912 C C . ILE A 1 111 ? -5.767 -5.670 7.197 1.00 79.44 111 ILE A C 1
ATOM 914 O O . ILE A 1 111 ? -6.690 -5.701 6.392 1.00 79.44 111 ILE A O 1
ATOM 918 N N . GLY A 1 112 ? -5.918 -5.173 8.422 1.00 79.69 112 GLY A N 1
ATOM 919 C CA . GLY A 1 112 ? -7.168 -4.613 8.899 1.00 79.69 112 GLY A CA 1
ATOM 920 C C . GLY A 1 112 ? -7.085 -4.200 10.358 1.00 79.69 112 GLY A C 1
ATOM 921 O O . GLY A 1 112 ? -6.080 -4.433 11.033 1.00 79.69 112 GLY A O 1
ATOM 922 N N . SER A 1 113 ? -8.147 -3.560 10.826 1.00 82.38 113 SER A N 1
ATOM 923 C CA . SER A 1 113 ? -8.306 -3.124 12.211 1.00 82.38 113 SER A CA 1
ATOM 924 C C . SER A 1 113 ? -9.513 -3.810 12.841 1.00 82.38 113 SER A C 1
ATOM 926 O O . SER A 1 113 ? -10.502 -4.097 12.169 1.00 82.38 113 SER A O 1
ATOM 928 N N . SER A 1 114 ? -9.428 -4.058 14.145 1.00 83.69 114 SER A N 1
ATOM 929 C CA . SER A 1 114 ? -10.531 -4.569 14.956 1.00 83.69 114 SER A CA 1
ATOM 930 C C . SER A 1 114 ? -10.743 -3.639 16.137 1.00 83.69 114 SER A C 1
ATOM 932 O O . SER A 1 114 ? -9.784 -3.253 16.806 1.00 83.69 114 SER A O 1
ATOM 934 N N . TYR A 1 115 ? -12.000 -3.300 16.405 1.00 82.06 115 TYR A N 1
ATOM 935 C CA . TYR A 1 115 ? -12.373 -2.383 17.474 1.00 82.06 115 TYR A CA 1
ATOM 936 C C . TYR A 1 115 ? -13.148 -3.130 18.546 1.00 82.06 115 TYR A C 1
ATOM 938 O O . TYR A 1 115 ? -14.138 -3.795 18.252 1.00 82.06 115 TYR A O 1
ATOM 946 N N . LEU A 1 116 ? -12.705 -2.999 19.795 1.00 82.69 116 LEU A N 1
ATOM 947 C CA . LEU A 1 116 ? -13.407 -3.549 20.943 1.00 82.69 116 LEU A CA 1
ATOM 948 C C . LEU A 1 116 ? -13.945 -2.427 21.824 1.00 82.69 116 LEU A C 1
ATOM 950 O O . LEU A 1 116 ? -13.206 -1.536 22.243 1.00 82.69 116 LEU A O 1
ATOM 954 N N . TYR A 1 117 ? -15.225 -2.521 22.164 1.00 80.19 117 TYR A N 1
ATOM 955 C CA . TYR A 1 117 ? -15.862 -1.605 23.092 1.00 80.19 117 TYR A CA 1
ATOM 956 C C . TYR A 1 117 ? -15.633 -2.052 24.541 1.00 80.19 117 TYR A C 1
ATOM 958 O O . TYR A 1 117 ? -16.094 -3.111 24.960 1.00 80.19 117 TYR A O 1
ATOM 966 N N . LEU A 1 118 ? -14.913 -1.243 25.324 1.00 81.00 118 LEU A N 1
ATOM 967 C CA . LEU A 1 118 ? -14.483 -1.616 26.679 1.00 81.00 118 LEU A CA 1
ATOM 968 C C . LEU A 1 118 ? -15.482 -1.245 27.789 1.00 81.00 118 LEU A C 1
ATOM 970 O O . LEU A 1 118 ? -15.240 -1.591 28.943 1.00 81.00 118 LEU A O 1
ATOM 974 N N . ALA A 1 119 ? -16.605 -0.578 27.495 1.00 79.00 119 ALA A N 1
ATOM 975 C CA . ALA A 1 119 ? -17.560 -0.174 28.537 1.00 79.00 119 ALA A CA 1
ATOM 976 C C . ALA A 1 119 ? -18.061 -1.327 29.438 1.00 79.00 119 ALA A C 1
ATOM 978 O O . ALA A 1 119 ? -18.174 -1.107 30.644 1.00 79.00 119 ALA A O 1
ATOM 979 N N . PRO A 1 120 ? -18.289 -2.565 28.942 1.00 75.44 120 PRO A N 1
ATOM 980 C CA . PRO A 1 120 ? -18.689 -3.687 29.798 1.00 75.44 120 PRO A CA 1
ATOM 981 C C . PRO A 1 120 ? -17.669 -4.019 30.902 1.00 75.44 120 PRO A C 1
ATOM 983 O O . PRO A 1 120 ? -18.038 -4.475 31.985 1.00 75.44 120 PRO A O 1
ATOM 986 N N . ILE A 1 121 ? -16.385 -3.742 30.663 1.00 77.19 121 ILE A N 1
ATOM 987 C CA . ILE A 1 121 ? -15.291 -4.021 31.603 1.00 77.19 121 ILE A CA 1
ATOM 988 C C . ILE A 1 121 ? -15.372 -3.100 32.823 1.00 77.19 121 ILE A C 1
ATOM 990 O O . ILE A 1 121 ? -15.057 -3.531 33.933 1.00 77.19 121 ILE A O 1
ATOM 994 N N . ALA A 1 122 ? -15.857 -1.864 32.656 1.00 73.62 122 ALA A N 1
ATOM 995 C CA . ALA A 1 122 ? -16.045 -0.923 33.762 1.00 73.62 122 ALA A CA 1
ATOM 996 C C . ALA A 1 122 ? -17.011 -1.471 34.830 1.00 73.62 122 ALA A C 1
ATOM 998 O O . ALA A 1 122 ? -16.833 -1.225 36.022 1.00 73.62 122 ALA A O 1
ATOM 999 N N . TYR A 1 123 ? -17.979 -2.292 34.417 1.00 76.88 123 TYR A N 1
ATOM 1000 C CA . TYR A 1 123 ? -18.935 -2.952 35.310 1.00 76.88 123 TYR A CA 1
ATOM 1001 C C . TYR A 1 123 ? -18.416 -4.273 35.897 1.00 76.88 123 TYR A C 1
ATOM 1003 O O . TYR A 1 123 ? -19.120 -4.943 36.651 1.00 76.88 123 TYR A O 1
ATOM 1011 N N . GLY A 1 124 ? -17.169 -4.654 35.607 1.00 72.38 124 GLY A N 1
ATOM 1012 C CA . GLY A 1 124 ? -16.574 -5.895 36.092 1.00 72.38 124 GLY A CA 1
ATOM 1013 C C . GLY A 1 124 ? -16.905 -7.123 35.242 1.00 72.38 124 GLY A C 1
ATOM 1014 O O . GLY A 1 124 ? -16.496 -8.220 35.618 1.00 72.38 124 GLY A O 1
ATOM 1015 N N . CYS A 1 125 ? -17.598 -6.973 34.111 1.00 74.62 125 CYS A N 1
ATOM 1016 C CA . CYS A 1 125 ? -17.932 -8.087 33.229 1.00 74.62 125 CYS A CA 1
ATOM 1017 C C . CYS A 1 125 ? -16.702 -8.527 32.420 1.00 74.62 125 CYS A C 1
ATOM 1019 O O . CYS A 1 125 ? -16.035 -7.711 31.783 1.00 74.62 125 CYS A O 1
ATOM 1021 N N . SER A 1 126 ? -16.404 -9.828 32.423 1.00 78.94 126 SER A N 1
ATOM 1022 C CA . SER A 1 126 ? -15.428 -10.416 31.501 1.00 78.94 126 SER A CA 1
ATOM 1023 C C . SER A 1 126 ? -15.991 -10.444 30.080 1.00 78.94 126 SER A C 1
ATOM 1025 O O . SER A 1 126 ? -17.149 -10.821 29.900 1.00 78.94 126 SER A O 1
ATOM 1027 N N . CYS A 1 127 ? -15.171 -10.117 29.082 1.00 80.06 127 CYS A N 1
ATOM 1028 C CA . CYS A 1 127 ? -15.550 -10.135 27.669 1.00 80.06 127 CYS A CA 1
ATOM 1029 C C . CYS A 1 127 ? -14.818 -11.280 26.952 1.00 80.06 127 CYS A C 1
ATOM 1031 O O . CYS A 1 127 ? -13.624 -11.502 27.159 1.00 80.06 127 CYS A O 1
ATOM 1033 N N . SER A 1 128 ? -15.549 -12.051 26.152 1.00 86.25 128 SER A N 1
ATOM 1034 C CA . SER A 1 128 ? -15.018 -13.144 25.336 1.00 86.25 128 SER A CA 1
ATOM 1035 C C . SER A 1 128 ? -15.748 -13.133 24.002 1.00 86.25 128 SER A C 1
ATOM 1037 O O . SER A 1 128 ? -16.738 -13.846 23.837 1.00 86.25 128 SER A O 1
ATOM 1039 N N . GLU A 1 129 ? -15.272 -12.323 23.067 1.00 85.94 129 GLU A N 1
ATOM 1040 C CA . GLU A 1 129 ? -15.984 -12.031 21.823 1.00 85.94 129 GLU A CA 1
ATOM 1041 C C . GLU A 1 129 ? -15.082 -12.225 20.603 1.00 85.94 129 GLU A C 1
ATOM 1043 O O . GLU A 1 129 ? -13.856 -12.091 20.672 1.00 85.94 129 GLU A O 1
ATOM 1048 N N . TRP A 1 130 ? -15.715 -12.581 19.486 1.00 88.62 130 TRP A N 1
ATOM 1049 C CA . TRP A 1 130 ? -15.095 -12.615 18.168 1.00 88.62 130 TRP A CA 1
ATOM 1050 C C . TRP A 1 130 ? -15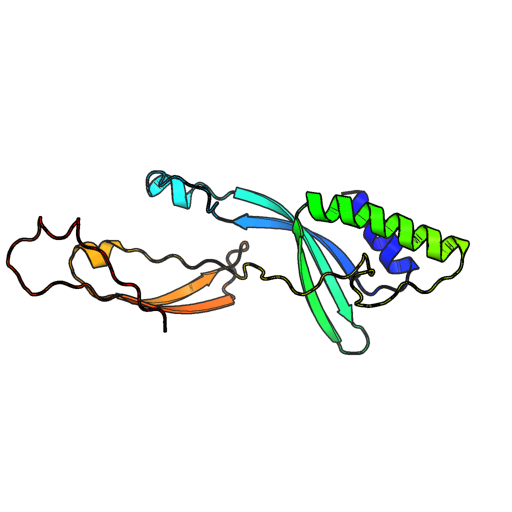.332 -11.274 17.491 1.00 88.62 130 TRP A C 1
ATOM 1052 O O . TRP A 1 130 ? -16.476 -10.874 17.285 1.00 88.62 130 TRP A O 1
ATOM 1062 N N . ILE A 1 131 ? -14.251 -10.583 17.150 1.00 89.25 131 ILE A N 1
ATOM 1063 C CA . ILE A 1 131 ? -14.301 -9.244 16.571 1.00 89.25 131 ILE A CA 1
ATOM 1064 C C . ILE A 1 131 ? -13.859 -9.331 15.115 1.00 89.25 131 ILE A C 1
ATOM 1066 O O . ILE A 1 131 ? -12.817 -9.930 14.842 1.00 89.25 131 ILE A O 1
ATOM 1070 N N . PRO A 1 132 ? -14.617 -8.772 14.158 1.00 88.06 132 PRO A N 1
ATOM 1071 C CA . PRO A 1 132 ? -14.196 -8.757 12.766 1.00 88.06 132 PRO A CA 1
ATOM 1072 C C . PRO A 1 132 ? -12.892 -7.965 12.590 1.00 88.06 132 PRO A C 1
ATOM 1074 O O . PRO A 1 132 ? -12.684 -6.925 13.217 1.00 88.06 132 PRO A O 1
ATOM 1077 N N . ILE A 1 133 ? -12.012 -8.470 11.728 1.00 88.00 133 ILE A N 1
ATOM 1078 C CA . ILE A 1 133 ? -10.883 -7.712 11.182 1.00 88.00 133 ILE A CA 1
ATOM 1079 C C . ILE A 1 133 ? -11.376 -7.096 9.878 1.00 88.00 133 ILE A C 1
ATOM 1081 O O . ILE A 1 133 ? -11.659 -7.822 8.919 1.00 88.00 133 ILE A O 1
ATOM 1085 N N . GLU A 1 134 ? -11.505 -5.775 9.862 1.00 84.88 134 GLU A N 1
ATOM 1086 C CA . GLU A 1 134 ? -12.016 -5.021 8.719 1.00 84.88 134 GLU A CA 1
ATOM 1087 C C . GLU A 1 134 ? -10.888 -4.269 8.017 1.00 84.88 134 GLU A C 1
ATOM 1089 O O . GLU A 1 134 ? -10.021 -3.670 8.659 1.00 84.88 134 GLU A O 1
ATOM 1094 N N . ASP A 1 135 ? -10.902 -4.298 6.688 1.00 82.12 135 ASP A N 1
ATOM 1095 C CA . ASP A 1 135 ? -9.975 -3.532 5.862 1.00 82.12 135 ASP A CA 1
ATOM 1096 C C . ASP A 1 135 ? -10.341 -2.041 5.801 1.00 82.12 135 ASP A C 1
ATOM 1098 O O . ASP A 1 135 ? -11.453 -1.633 6.136 1.00 82.12 135 ASP A O 1
ATOM 1102 N N . HIS A 1 136 ? -9.465 -1.232 5.200 1.00 75.62 136 HIS A N 1
ATOM 1103 C CA . HIS A 1 136 ? -9.750 0.151 4.797 1.00 75.62 136 HIS A CA 1
ATOM 1104 C C . HIS A 1 136 ? -11.004 0.292 3.910 1.00 75.62 136 HIS A C 1
ATOM 1106 O O . HIS A 1 136 ? -11.592 1.367 3.830 1.00 75.62 136 HIS A O 1
ATOM 1112 N N . ARG A 1 137 ? -11.433 -0.785 3.242 1.00 77.19 137 ARG A N 1
ATOM 1113 C CA . ARG A 1 137 ? -12.651 -0.828 2.414 1.00 77.19 137 ARG A CA 1
ATOM 1114 C C . ARG A 1 137 ? -13.910 -1.223 3.189 1.00 77.19 137 ARG A C 1
ATOM 1116 O O . ARG A 1 137 ? -14.987 -1.236 2.603 1.00 77.19 137 ARG A O 1
ATOM 1123 N N . GLY A 1 138 ? -13.779 -1.570 4.470 1.00 74.62 138 GLY A N 1
ATOM 1124 C CA . GLY A 1 138 ? -14.849 -2.174 5.268 1.00 74.62 138 GLY A CA 1
ATOM 1125 C C . GLY A 1 138 ? -15.117 -3.643 4.925 1.00 74.62 138 GLY A C 1
ATOM 1126 O O . GLY A 1 138 ? -16.121 -4.200 5.358 1.00 74.62 138 GLY A O 1
ATOM 1127 N N . GLU A 1 139 ? -14.247 -4.283 4.137 1.00 83.38 139 GLU A N 1
ATOM 1128 C CA . GLU A 1 139 ? -14.348 -5.716 3.854 1.00 83.38 139 GLU A CA 1
ATOM 1129 C C . GLU A 1 139 ? -13.766 -6.533 5.007 1.00 83.38 139 GLU A C 1
ATOM 1131 O O . GLU A 1 139 ? -12.736 -6.187 5.587 1.00 83.38 139 GLU A O 1
ATOM 1136 N N . ARG A 1 140 ? -14.432 -7.640 5.334 1.00 86.50 140 ARG A N 1
ATOM 1137 C CA . ARG A 1 140 ? -14.046 -8.516 6.437 1.00 86.50 140 ARG A CA 1
ATOM 1138 C C . ARG A 1 140 ? -13.003 -9.533 5.973 1.00 86.50 140 ARG A C 1
ATOM 1140 O O . ARG A 1 140 ? -13.322 -10.408 5.173 1.00 86.50 140 ARG A O 1
ATOM 1147 N N . HIS A 1 141 ? -11.795 -9.465 6.532 1.00 85.25 141 HIS A N 1
ATOM 1148 C CA . HIS A 1 141 ? -10.695 -10.401 6.236 1.00 85.25 141 HIS A CA 1
ATOM 1149 C C . HIS A 1 141 ? -10.581 -11.555 7.235 1.00 85.25 141 HIS A C 1
ATOM 1151 O O . HIS A 1 141 ? -9.884 -12.534 6.979 1.00 85.25 141 HIS A O 1
ATOM 1157 N N . GLY A 1 142 ? -11.265 -11.464 8.376 1.00 88.69 142 GLY A N 1
ATOM 1158 C CA . GLY A 1 142 ? -11.254 -12.519 9.382 1.00 88.69 142 GLY A CA 1
ATOM 1159 C C . GLY A 1 142 ? -11.935 -12.122 10.683 1.00 88.69 142 GLY A C 1
ATOM 1160 O O . GLY A 1 142 ? -12.654 -11.121 10.758 1.00 88.69 142 GLY A O 1
ATOM 1161 N N . GLU A 1 143 ? -11.695 -12.926 11.713 1.00 90.94 143 GLU A N 1
ATOM 1162 C CA . GLU A 1 143 ? -12.167 -12.692 13.073 1.00 90.94 143 GLU A CA 1
ATOM 1163 C C . GLU A 1 143 ? -11.009 -12.870 14.056 1.00 90.94 143 GLU A C 1
ATOM 1165 O O . GLU A 1 143 ? -10.224 -13.811 13.945 1.00 90.94 143 GLU A O 1
ATOM 1170 N N . MET A 1 144 ? -10.920 -11.976 15.032 1.00 87.19 144 MET A N 1
ATOM 1171 C CA . MET A 1 144 ? -9.989 -12.057 16.146 1.00 87.19 144 MET A CA 1
ATOM 1172 C C . MET A 1 144 ? -10.765 -12.405 17.410 1.00 87.19 144 MET A C 1
ATOM 1174 O O . MET A 1 144 ? -11.714 -11.708 17.774 1.00 87.19 144 MET A O 1
ATOM 1178 N N . ARG A 1 145 ? -10.361 -13.475 18.096 1.00 89.00 145 ARG A N 1
ATOM 1179 C CA . ARG A 1 145 ? -10.932 -13.829 19.395 1.00 89.00 145 ARG A CA 1
ATOM 1180 C C . ARG A 1 145 ? -10.220 -13.047 20.484 1.00 89.00 145 ARG A C 1
ATOM 1182 O O . ARG A 1 145 ? -9.008 -13.161 20.627 1.00 89.00 145 ARG A O 1
ATOM 1189 N N . ILE A 1 146 ? -10.969 -12.285 21.273 1.00 87.38 146 ILE A N 1
ATOM 1190 C CA . ILE A 1 146 ? -10.413 -11.549 22.409 1.00 87.38 146 ILE A CA 1
ATOM 1191 C C . ILE A 1 146 ? -10.997 -12.095 23.703 1.00 87.38 146 ILE A C 1
ATOM 1193 O O . ILE A 1 146 ? -12.205 -12.293 23.818 1.00 87.38 146 ILE A O 1
ATOM 1197 N N . HIS A 1 147 ? -10.127 -12.308 24.689 1.00 84.25 147 HIS A N 1
ATOM 1198 C CA . HIS A 1 147 ? -10.497 -12.681 26.046 1.00 84.25 147 HIS A CA 1
ATOM 1199 C C . HIS A 1 147 ? -10.000 -11.625 27.031 1.00 84.25 147 HIS A C 1
ATOM 1201 O O . HIS A 1 147 ? -8.801 -11.450 27.226 1.00 84.25 147 HIS A O 1
ATOM 1207 N N . LEU A 1 148 ? -10.934 -10.944 27.688 1.00 83.06 148 LEU A N 1
ATOM 1208 C CA . LEU A 1 148 ? -10.660 -9.929 28.697 1.00 83.06 148 LEU A CA 1
ATOM 1209 C C . LEU A 1 148 ? -11.256 -10.343 30.031 1.00 83.06 148 LEU A C 1
ATOM 1211 O O . LEU A 1 148 ? -12.452 -10.616 30.154 1.00 83.06 148 LEU A O 1
ATOM 1215 N N . LYS A 1 149 ? -10.397 -10.367 31.048 1.00 79.00 149 LYS A N 1
ATOM 1216 C CA . LYS A 1 149 ? -10.763 -10.687 32.424 1.00 79.00 149 LYS A CA 1
ATOM 1217 C C . LYS A 1 149 ? -10.473 -9.488 33.312 1.00 79.00 149 LYS A C 1
ATOM 1219 O O . LYS A 1 149 ? -9.370 -8.952 33.317 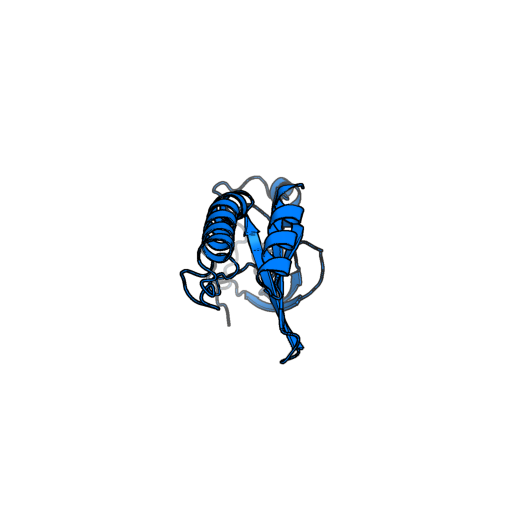1.00 79.00 149 LYS A O 1
ATOM 1224 N N . THR A 1 150 ? -11.470 -9.088 34.086 1.00 67.81 150 THR A N 1
ATOM 1225 C CA . THR A 1 150 ? -11.336 -8.055 35.109 1.00 67.81 150 THR A CA 1
ATOM 1226 C C . THR A 1 150 ? -10.661 -8.657 36.339 1.00 67.81 150 THR A C 1
ATOM 1228 O O . THR A 1 150 ? -11.095 -9.670 36.888 1.00 67.81 150 THR A O 1
ATOM 1231 N N . ARG A 1 151 ? -9.569 -8.044 36.802 1.00 61.66 151 ARG A N 1
ATOM 1232 C CA . ARG A 1 151 ? -8.888 -8.453 38.036 1.00 61.66 151 ARG A CA 1
ATOM 1233 C C . ARG A 1 151 ? -9.536 -7.749 39.230 1.00 61.66 151 ARG A C 1
ATOM 1235 O O . ARG A 1 151 ? -8.970 -6.814 39.787 1.00 61.66 151 ARG A O 1
ATOM 1242 N N . SER A 1 152 ? -10.733 -8.167 39.636 1.00 54.94 152 SER A N 1
ATOM 1243 C CA . SER A 1 152 ? -11.287 -7.745 40.930 1.00 54.94 152 SER A CA 1
ATOM 1244 C C . SER A 1 152 ? -11.707 -8.943 41.768 1.00 54.94 152 SER A C 1
ATOM 1246 O O . SER A 1 152 ? -12.637 -9.659 41.407 1.00 54.94 152 SER A O 1
ATOM 1248 N N . THR A 1 153 ? -11.057 -9.119 42.921 1.00 48.88 153 THR A N 1
ATOM 1249 C CA . THR A 1 153 ? -11.674 -9.786 44.072 1.00 48.88 153 THR A CA 1
ATOM 1250 C C . THR A 1 153 ? -12.981 -9.062 44.414 1.00 48.88 153 THR A C 1
ATOM 1252 O O . THR A 1 153 ? -13.020 -7.832 44.306 1.00 48.88 153 THR A O 1
ATOM 1255 N N . PRO A 1 154 ? -14.049 -9.774 44.808 1.00 45.22 154 PRO A N 1
ATOM 1256 C CA . PRO A 1 154 ? -15.314 -9.147 45.164 1.00 45.22 154 PRO A CA 1
ATOM 1257 C C . PRO A 1 154 ? -15.118 -8.314 46.435 1.00 45.22 154 PRO A C 1
ATOM 1259 O O . PRO A 1 154 ? -15.009 -8.846 47.535 1.00 45.22 154 PRO A O 1
ATOM 1262 N N . THR A 1 155 ? -15.028 -6.997 46.287 1.00 47.06 155 THR A N 1
ATOM 1263 C CA . THR A 1 155 ? -15.120 -6.043 47.397 1.00 47.06 155 THR A CA 1
ATOM 1264 C C . THR A 1 155 ? -16.168 -4.995 47.026 1.00 47.06 155 THR A C 1
ATOM 1266 O O . THR A 1 155 ? -16.316 -4.658 45.851 1.00 47.06 155 THR A O 1
ATOM 1269 N N . SER A 1 156 ? -16.941 -4.566 48.021 1.00 49.47 156 SER A N 1
ATOM 1270 C CA . SER A 1 156 ? -18.277 -3.957 47.941 1.00 49.47 156 SER A CA 1
ATOM 1271 C C . SER A 1 156 ? -18.382 -2.565 47.308 1.00 49.47 156 SER A C 1
ATOM 1273 O O . SER A 1 156 ? -19.501 -2.080 47.166 1.00 49.47 156 SER A O 1
ATOM 1275 N N . ASP A 1 157 ? -17.277 -1.942 46.890 1.00 48.97 157 ASP A N 1
ATOM 1276 C CA . ASP A 1 157 ? -17.273 -0.531 46.490 1.00 48.97 157 ASP A CA 1
ATOM 1277 C C . ASP A 1 157 ? -17.044 -0.356 44.972 1.00 48.97 157 ASP A C 1
ATOM 1279 O O . ASP A 1 157 ? -15.997 -0.750 44.443 1.00 48.97 157 ASP A O 1
ATOM 1283 N N . PRO A 1 158 ? -18.011 0.221 44.230 1.00 51.97 158 PRO A N 1
ATOM 1284 C CA . PRO A 1 158 ? -17.925 0.386 42.776 1.00 51.97 158 PRO A CA 1
ATOM 1285 C C . PRO A 1 158 ? -17.003 1.535 42.327 1.00 51.97 158 PRO A C 1
ATOM 1287 O O . PRO A 1 158 ? -16.512 1.504 41.201 1.00 51.97 158 PRO A O 1
ATOM 1290 N N . GLU A 1 159 ? -16.711 2.516 43.187 1.00 51.78 159 GLU A N 1
ATOM 1291 C CA . GLU A 1 159 ? -15.957 3.728 42.812 1.00 51.78 159 GLU A CA 1
ATOM 1292 C C . GLU A 1 159 ? -14.430 3.530 42.743 1.00 51.78 159 GLU A C 1
ATOM 1294 O O . GLU A 1 159 ? -13.729 4.281 42.069 1.00 51.78 159 GLU A O 1
ATOM 1299 N N . THR A 1 160 ? -13.883 2.478 43.359 1.00 49.47 160 THR A N 1
ATOM 1300 C CA . THR A 1 160 ? -12.428 2.214 43.393 1.00 49.47 160 THR A CA 1
ATOM 1301 C C . THR A 1 160 ? -11.898 1.434 42.178 1.00 49.47 160 THR A C 1
ATOM 1303 O O . THR A 1 160 ? -10.717 1.081 42.134 1.00 49.47 160 THR A O 1
ATOM 1306 N N . LYS A 1 161 ? -12.748 1.130 41.185 1.00 49.31 161 LYS A N 1
ATOM 1307 C CA . LYS A 1 161 ? -12.407 0.263 40.037 1.00 49.31 161 LYS A CA 1
ATOM 1308 C C . LYS A 1 161 ? -11.810 0.985 38.825 1.00 49.31 161 LYS A C 1
ATOM 1310 O O . LYS A 1 161 ? -11.213 0.324 37.982 1.00 49.31 161 LYS A O 1
ATOM 1315 N N . LEU A 1 162 ? -11.919 2.311 38.741 1.00 49.03 162 LEU A N 1
ATOM 1316 C CA . LEU A 1 162 ? -11.496 3.088 37.564 1.00 49.03 162 LEU A CA 1
ATOM 1317 C C . LEU A 1 162 ? -9.971 3.266 37.421 1.00 49.03 162 LEU A C 1
ATOM 1319 O O . LEU A 1 162 ? -9.516 3.774 36.403 1.00 49.03 162 LEU A O 1
ATOM 1323 N N . SER A 1 163 ? -9.173 2.843 38.407 1.00 46.81 163 SER A N 1
ATOM 1324 C CA . SER A 1 163 ? -7.730 3.127 38.474 1.00 46.81 163 SER A CA 1
ATOM 1325 C C . SER A 1 163 ? -6.814 1.897 38.481 1.00 46.81 163 SER A C 1
ATOM 1327 O O . SER A 1 163 ? -5.600 2.048 38.622 1.00 46.81 163 SER A O 1
ATOM 1329 N N . LYS A 1 164 ? -7.346 0.673 38.336 1.00 50.56 164 LYS A N 1
ATOM 1330 C CA . LYS A 1 164 ? -6.515 -0.546 38.350 1.00 50.56 164 LYS A CA 1
ATOM 1331 C C . LYS A 1 164 ? -6.084 -0.968 36.938 1.00 50.56 164 LYS A C 1
ATOM 1333 O O . LYS A 1 164 ? -6.906 -0.937 36.025 1.00 50.56 164 LYS A O 1
ATOM 1338 N N . PRO A 1 165 ? -4.821 -1.401 36.756 1.00 49.78 165 PRO A N 1
ATOM 1339 C CA . PRO A 1 165 ? -4.314 -1.832 35.459 1.00 49.78 165 PRO A CA 1
ATOM 1340 C C . PRO A 1 165 ? -5.029 -3.103 34.983 1.00 49.78 165 PRO A C 1
ATOM 1342 O O . PRO A 1 165 ? -5.194 -4.062 35.740 1.00 49.78 165 PRO A O 1
ATOM 1345 N N . ILE A 1 166 ? -5.454 -3.093 33.720 1.00 53.34 166 ILE A N 1
ATOM 1346 C CA . ILE A 1 166 ? -6.048 -4.237 33.022 1.00 53.34 166 ILE A CA 1
ATOM 1347 C C . ILE A 1 166 ? -4.896 -5.059 32.429 1.00 53.34 166 ILE A C 1
ATOM 1349 O O . ILE A 1 166 ? -4.056 -4.514 31.716 1.00 53.34 166 ILE A O 1
ATOM 1353 N N . GLU A 1 167 ? -4.839 -6.359 32.725 1.00 46.34 167 GLU A N 1
ATOM 1354 C CA . GLU A 1 167 ? -3.895 -7.279 32.078 1.00 46.34 167 GLU A CA 1
ATOM 1355 C C . GLU A 1 167 ? -4.520 -7.841 30.793 1.00 46.34 167 GLU A C 1
ATOM 1357 O O . GLU A 1 167 ? -5.630 -8.379 30.805 1.00 46.34 167 GLU A O 1
ATOM 1362 N N . PHE A 1 168 ? -3.799 -7.704 29.680 1.00 47.31 168 PHE A N 1
ATOM 1363 C CA . PHE A 1 168 ? -4.195 -8.213 28.370 1.00 47.31 168 PHE A CA 1
ATOM 1364 C C . PHE A 1 168 ? -3.566 -9.588 28.150 1.00 47.31 168 PHE A C 1
ATOM 1366 O O . PHE A 1 168 ? -2.349 -9.735 28.250 1.00 47.31 168 PHE A O 1
ATOM 1373 N N . GLN A 1 169 ? -4.380 -10.589 27.819 1.00 38.84 169 GLN A N 1
ATOM 1374 C CA . GLN A 1 169 ? -3.894 -11.905 27.416 1.00 38.84 169 GLN A CA 1
ATOM 1375 C C . GLN A 1 169 ? -4.414 -12.190 26.002 1.00 38.84 169 GLN A C 1
ATOM 1377 O O . GLN A 1 169 ? -5.584 -12.518 25.821 1.00 38.84 169 GLN A O 1
ATOM 1382 N N . MET A 1 170 ? -3.558 -11.989 24.993 1.00 33.72 170 MET A N 1
ATOM 1383 C CA . MET A 1 170 ? -3.833 -12.400 23.611 1.00 33.72 170 MET A CA 1
ATOM 1384 C C . MET A 1 170 ? -3.428 -13.871 23.459 1.00 33.72 170 MET A C 1
ATOM 1386 O O . MET A 1 170 ? -2.316 -14.233 23.849 1.00 33.72 170 MET A O 1
ATOM 1390 N N . VAL A 1 171 ? -4.338 -14.706 22.949 1.00 35.12 171 VAL A N 1
ATOM 1391 C CA . VAL A 1 171 ? -4.127 -16.138 22.663 1.00 35.12 171 VAL A CA 1
ATOM 1392 C C . VAL A 1 171 ? -4.360 -16.378 21.185 1.00 35.12 171 VAL A C 1
ATOM 1394 O O . VAL A 1 171 ? -5.384 -15.861 20.686 1.00 35.12 171 VAL A O 1
#

pLDDT: mean 76.82, std 14.9, range [33.72, 93.5]

Sequence (171 aa):
MPLIREANQMASQLGRSVTFEPALVTHIPQTMGIPPIEELLTQKITELHVRALLQNPRTNERRDWYWGAEFFYDRVGHLRLAWQDWMLHEVAVDMHSSSDPFWSAPRSQLIGSSYLYLAPIAYGCSCSEWIPIEDHRGERHGEMRIHLKTRSTPTSDPETKLSKPIEFQMV

Foldseek 3Di:
DVLQVVLQVLCVVLVFQKHKDKDWFWDQDPDDDPDPPVVRVVPTDIFIWIKIWRQDPPVRDIDIDIHHPVLSVVLSVLSVVVSVCCVVPVDRQDPPDPSRSSDDDDDDDQQFDWDDDCVVVLVQDWDWDWTFGAGSVRDTPGTATFTFGHPDDDDPDSPVRPPDDTDGDGD

Radius of gyration: 23.45 Å; chains: 1; bounding box: 42×32×72 Å